Protein AF-A0A5J5PFT2-F1 (afdb_monomer_lite)

InterPro domains:
  IPR001433 Oxidoreductase FAD/NAD(P)-binding [PF00175] (1-54)
  IPR001834 NADH:cytochrome b5 reductase-like [PTHR19370] (1-56)
  IPR039261 Ferredoxin-NADP reductase (FNR), nucleotide-binding domain [G3DSA:3.40.50.80] (1-58)
  IPR039261 Ferredoxin-NADP reductase (FNR), nucleotide-binding domain [SSF52343] (1-55)

pLDDT: mean 71.23, std 11.46, range [43.91, 85.31]

Foldseek 3Di:
DVVVVVVQLVPPPRQAADEAEAEDADPVPPPCPVVLVVSCVVPVPRYHYHYHYPDPPPPDDPDDD

Secondary structure (DSSP, 8-state):
-HHHHHHHHH-TT----EEEEEEES-GGG-TTHHHH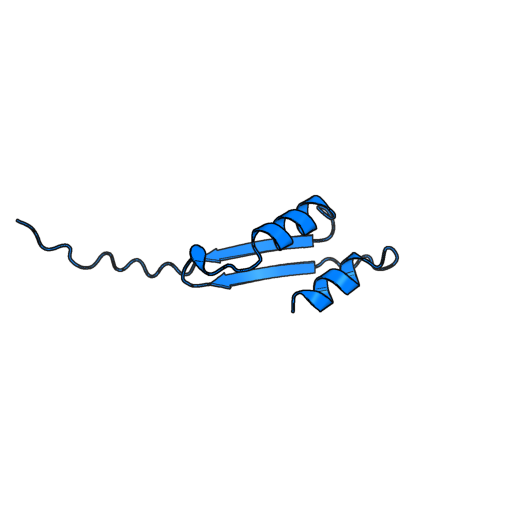HHHHHH-TTTEEEEEEE------------

Radius of gyration: 16.88 Å; chains: 1; bounding box: 47×22×41 Å

Sequence (65 aa):
MFHFARAMLENPKDMTNVHLIYANVPYEDILLKEELDSLVAKYPGRFKVYYVLNQVCCLSHVAIS

Structure (mmCIF, N/CA/C/O backbone):
data_AF-A0A5J5PFT2-F1
#
_entry.id   AF-A0A5J5PFT2-F1
#
loop_
_atom_site.group_PDB
_atom_site.id
_atom_site.type_symbol
_atom_site.label_atom_id
_atom_site.label_alt_id
_atom_site.label_comp_id
_atom_site.label_asym_id
_atom_site.label_entity_id
_atom_site.label_seq_id
_atom_site.pdbx_PDB_ins_code
_atom_site.Cartn_x
_atom_site.Cartn_y
_atom_site.Cartn_z
_atom_site.occupancy
_atom_site.B_iso_or_equiv
_atom_site.auth_seq_id
_atom_site.auth_comp_id
_atom_site.auth_asym_id
_atom_site.auth_atom_id
_atom_site.pdbx_PDB_model_num
ATOM 1 N N . MET A 1 1 ? 10.242 -8.889 7.846 1.00 59.97 1 MET A N 1
ATOM 2 C CA . MET A 1 1 ? 9.591 -8.904 6.513 1.00 59.97 1 MET A CA 1
ATOM 3 C C . MET A 1 1 ? 10.027 -7.768 5.582 1.00 59.97 1 MET A C 1
ATOM 5 O O . MET A 1 1 ? 10.370 -8.072 4.449 1.00 59.97 1 MET A O 1
ATOM 9 N N . PHE A 1 2 ? 10.059 -6.498 6.010 1.00 65.19 2 PHE A N 1
ATOM 10 C CA . PHE A 1 2 ? 10.313 -5.341 5.121 1.00 65.19 2 PHE A CA 1
ATOM 11 C C . PHE A 1 2 ? 11.622 -5.406 4.301 1.00 65.19 2 PHE A C 1
ATOM 13 O O . PHE A 1 2 ? 11.608 -5.176 3.094 1.00 65.19 2 PHE A O 1
ATOM 20 N N . HIS A 1 3 ? 12.737 -5.813 4.917 1.00 66.25 3 HIS A N 1
ATOM 21 C CA . HIS A 1 3 ? 14.031 -5.925 4.225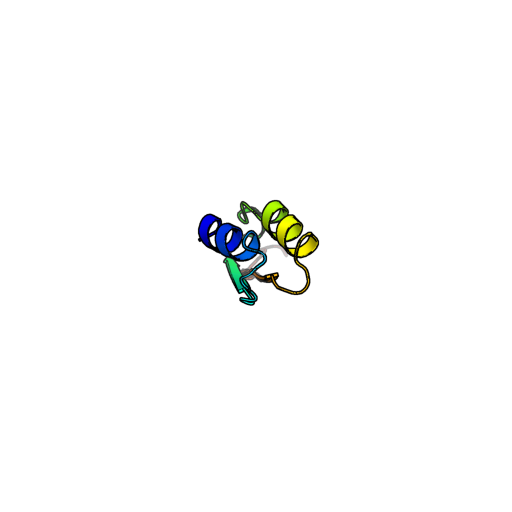 1.00 66.25 3 HIS A CA 1
ATOM 22 C C . HIS A 1 3 ? 14.039 -6.939 3.071 1.00 66.25 3 HIS A C 1
ATOM 24 O O . HIS A 1 3 ? 14.721 -6.726 2.074 1.00 66.25 3 HIS A O 1
ATOM 30 N N . PHE A 1 4 ? 13.265 -8.021 3.178 1.00 69.81 4 PHE A N 1
ATOM 31 C CA . PHE A 1 4 ? 13.246 -9.069 2.156 1.00 69.81 4 PHE A CA 1
ATOM 32 C C . PHE A 1 4 ? 12.459 -8.626 0.917 1.00 69.81 4 PHE A C 1
ATOM 34 O O . PHE A 1 4 ? 12.907 -8.831 -0.206 1.00 69.81 4 PHE A O 1
ATOM 41 N N . ALA A 1 5 ? 11.332 -7.933 1.122 1.00 70.88 5 ALA A N 1
ATOM 42 C CA . ALA A 1 5 ? 10.555 -7.354 0.030 1.00 70.88 5 ALA A CA 1
ATOM 43 C C . ALA A 1 5 ? 11.371 -6.310 -0.752 1.00 70.88 5 ALA A C 1
ATOM 45 O O . ALA A 1 5 ? 11.366 -6.336 -1.980 1.00 70.88 5 ALA A O 1
ATOM 46 N N . ARG A 1 6 ? 12.138 -5.448 -0.063 1.00 74.12 6 ARG A N 1
ATOM 47 C CA . ARG A 1 6 ? 13.044 -4.495 -0.728 1.00 74.12 6 ARG A CA 1
ATOM 48 C C . ARG A 1 6 ? 14.136 -5.188 -1.531 1.00 74.12 6 ARG A C 1
ATOM 50 O O . ARG A 1 6 ? 14.316 -4.846 -2.691 1.00 74.12 6 ARG A O 1
ATOM 57 N N . ALA A 1 7 ? 14.806 -6.189 -0.961 1.00 78.88 7 ALA A N 1
ATOM 58 C CA . ALA A 1 7 ? 15.856 -6.925 -1.665 1.00 78.88 7 ALA A CA 1
ATOM 59 C C . ALA A 1 7 ? 15.344 -7.610 -2.948 1.00 78.88 7 ALA A C 1
ATOM 61 O O . ALA A 1 7 ? 16.035 -7.598 -3.963 1.00 78.88 7 ALA A O 1
ATOM 62 N N . MET A 1 8 ? 14.119 -8.151 -2.926 1.00 74.19 8 MET A N 1
ATOM 63 C CA . MET A 1 8 ? 13.481 -8.709 -4.125 1.00 74.19 8 MET A CA 1
ATOM 64 C C . MET A 1 8 ? 13.121 -7.636 -5.162 1.00 74.19 8 MET A C 1
ATOM 66 O O . MET A 1 8 ? 13.291 -7.860 -6.355 1.00 74.19 8 MET A O 1
ATOM 70 N N . LEU A 1 9 ? 12.640 -6.468 -4.722 1.00 72.88 9 LEU A N 1
ATOM 71 C CA . LEU A 1 9 ? 12.250 -5.364 -5.608 1.00 72.88 9 LEU A CA 1
ATOM 72 C C . LEU A 1 9 ? 13.450 -4.620 -6.212 1.00 72.88 9 LEU A C 1
ATOM 74 O O . LEU A 1 9 ? 13.359 -4.122 -7.330 1.00 72.88 9 LEU A O 1
ATOM 78 N N . GLU A 1 10 ? 14.570 -4.539 -5.492 1.00 75.81 10 GLU A N 1
ATOM 79 C CA . GLU A 1 10 ? 15.797 -3.876 -5.951 1.00 75.81 10 GLU A CA 1
ATOM 80 C C . GLU A 1 10 ? 16.587 -4.712 -6.966 1.00 75.81 10 GLU A C 1
ATOM 82 O O . GLU A 1 10 ? 17.464 -4.173 -7.640 1.00 75.81 10 GLU A O 1
ATOM 87 N N . ASN A 1 11 ? 16.265 -5.998 -7.136 1.00 77.19 11 ASN A N 1
ATOM 88 C CA . ASN A 1 11 ? 16.866 -6.828 -8.171 1.00 77.19 11 ASN A CA 1
ATOM 89 C C . ASN A 1 11 ? 16.084 -6.691 -9.499 1.00 77.19 11 ASN A C 1
ATOM 91 O O . ASN A 1 11 ? 15.016 -7.285 -9.652 1.00 77.19 11 ASN A O 1
ATOM 95 N N . PRO A 1 12 ? 16.596 -5.973 -10.519 1.00 70.81 12 PRO A N 1
ATOM 96 C CA . PRO A 1 12 ? 15.850 -5.722 -11.757 1.00 70.81 12 PRO A CA 1
ATOM 97 C C . PRO A 1 12 ? 15.599 -6.992 -12.587 1.00 70.81 12 PRO A C 1
ATOM 99 O O . PRO A 1 12 ? 14.655 -7.022 -13.382 1.00 70.81 12 PRO A O 1
ATOM 102 N N . LYS A 1 13 ? 16.420 -8.036 -12.388 1.00 76.94 13 LYS A N 1
ATOM 103 C CA . LYS A 1 13 ? 16.275 -9.359 -13.020 1.00 76.94 13 LYS A CA 1
ATOM 104 C C . LYS A 1 13 ? 15.136 -10.192 -12.431 1.00 76.94 13 LYS A C 1
ATOM 106 O O . LYS A 1 13 ? 14.657 -11.095 -13.109 1.00 76.94 13 LYS A O 1
ATOM 111 N N . ASP A 1 14 ? 14.699 -9.890 -11.212 1.00 72.81 14 ASP A N 1
ATOM 112 C CA . ASP A 1 14 ? 13.592 -10.584 -10.569 1.00 72.81 14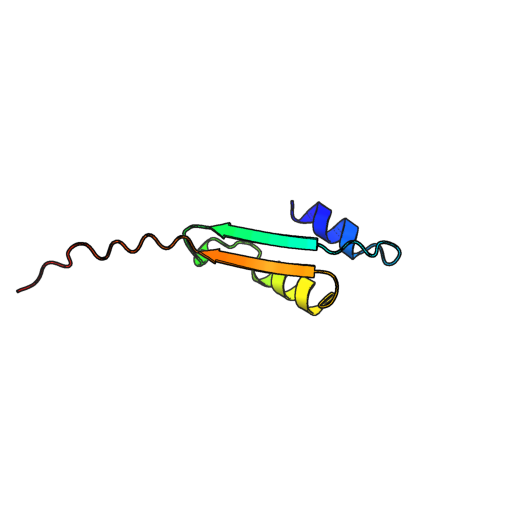 ASP A CA 1
ATOM 113 C C . ASP A 1 14 ? 12.267 -9.931 -10.968 1.00 72.81 14 ASP A C 1
ATOM 115 O O . ASP A 1 14 ? 12.021 -8.755 -10.706 1.00 72.81 14 ASP A O 1
ATOM 119 N N . MET A 1 15 ? 11.398 -10.692 -11.632 1.00 72.75 15 MET A N 1
ATOM 120 C CA . MET A 1 15 ? 10.042 -10.259 -12.004 1.00 72.75 15 MET A CA 1
ATOM 121 C C . MET A 1 15 ? 8.988 -10.709 -10.983 1.00 72.75 15 MET A C 1
ATOM 123 O O . MET A 1 15 ? 7.802 -10.788 -11.299 1.00 72.75 15 MET A O 1
ATOM 127 N N . THR A 1 16 ? 9.419 -11.031 -9.765 1.00 80.12 16 THR A N 1
ATOM 128 C CA . THR A 1 16 ? 8.546 -11.528 -8.704 1.00 80.12 16 THR A CA 1
ATOM 129 C C . THR A 1 16 ? 7.529 -10.454 -8.307 1.00 80.12 16 THR A C 1
ATOM 131 O O . THR A 1 16 ? 7.892 -9.341 -7.927 1.00 80.12 16 THR A O 1
ATOM 134 N N . ASN A 1 17 ? 6.239 -10.788 -8.405 1.00 80.38 17 ASN A N 1
ATOM 135 C CA . ASN A 1 17 ? 5.149 -9.921 -7.963 1.00 80.38 17 ASN A CA 1
ATOM 136 C C . ASN A 1 17 ? 4.929 -10.125 -6.465 1.00 80.38 17 ASN A C 1
ATOM 138 O O . ASN A 1 17 ? 4.654 -11.239 -6.020 1.00 80.38 17 ASN A O 1
ATOM 142 N N . VAL A 1 18 ? 5.049 -9.052 -5.688 1.00 81.50 18 VAL A N 1
ATOM 143 C CA . VAL A 1 18 ? 4.948 -9.103 -4.229 1.00 81.50 18 VAL A CA 1
ATOM 144 C C . VAL A 1 18 ? 3.673 -8.391 -3.791 1.00 81.50 18 VAL A C 1
ATOM 146 O O . VAL A 1 18 ? 3.482 -7.200 -4.041 1.00 81.50 18 VAL A O 1
ATOM 149 N N . HIS A 1 19 ? 2.809 -9.141 -3.108 1.00 83.00 19 HIS A N 1
ATOM 150 C CA . HIS A 1 19 ? 1.564 -8.651 -2.530 1.00 83.00 19 HIS A CA 1
ATOM 151 C C . HIS A 1 19 ? 1.686 -8.694 -1.006 1.00 83.00 19 HIS A C 1
ATOM 153 O O . HIS A 1 19 ? 1.747 -9.773 -0.418 1.00 83.00 19 HIS A O 1
ATOM 159 N N . LEU A 1 20 ? 1.752 -7.530 -0.363 1.00 82.25 20 LEU A N 1
ATOM 160 C CA . LEU A 1 20 ? 1.822 -7.425 1.092 1.00 82.25 20 LEU A CA 1
ATOM 161 C C . LEU A 1 20 ? 0.432 -7.100 1.643 1.00 82.25 20 LEU A C 1
ATOM 163 O O . LEU A 1 20 ? -0.147 -6.070 1.304 1.00 82.25 20 LEU A O 1
ATOM 167 N N . ILE A 1 21 ? -0.092 -7.964 2.508 1.00 80.38 21 ILE A N 1
ATOM 168 C CA . ILE A 1 21 ? -1.334 -7.714 3.242 1.00 80.38 21 ILE A CA 1
ATOM 169 C C . ILE A 1 21 ? -0.942 -7.312 4.660 1.00 80.38 21 ILE A C 1
ATOM 171 O O . ILE A 1 21 ? -0.371 -8.113 5.399 1.00 80.38 21 ILE A O 1
ATOM 175 N N . TYR A 1 22 ? -1.207 -6.060 5.019 1.00 79.19 22 TYR A N 1
ATOM 176 C CA . TYR A 1 22 ? -0.918 -5.516 6.338 1.00 79.19 22 TYR A CA 1
ATOM 177 C C . TYR A 1 22 ? -2.212 -5.448 7.144 1.00 79.19 22 TYR A C 1
ATOM 179 O O . TYR A 1 22 ? -3.051 -4.584 6.892 1.00 79.19 22 TYR A O 1
ATOM 187 N N . ALA A 1 23 ? -2.387 -6.374 8.086 1.00 74.19 23 ALA A N 1
ATOM 188 C CA . ALA A 1 23 ? -3.533 -6.402 8.988 1.00 74.19 23 ALA A CA 1
ATOM 189 C C . ALA A 1 23 ? -3.127 -5.855 10.363 1.00 74.19 23 ALA A C 1
ATOM 191 O O . ALA A 1 23 ? -2.294 -6.466 11.029 1.00 74.19 23 ALA A O 1
ATOM 192 N N . ASN A 1 24 ? -3.692 -4.718 10.784 1.00 67.25 24 ASN A N 1
ATOM 193 C CA . ASN A 1 24 ? -3.432 -4.135 12.108 1.00 67.25 24 ASN A CA 1
ATOM 194 C C . ASN A 1 24 ? -4.704 -3.547 12.747 1.00 67.25 24 ASN A C 1
ATOM 196 O O . ASN A 1 24 ? -5.696 -3.313 12.056 1.00 67.25 24 ASN A O 1
ATOM 200 N N . VAL A 1 25 ? -4.685 -3.335 14.070 1.00 63.44 25 VAL A N 1
ATOM 201 C CA . VAL A 1 25 ? -5.853 -2.880 14.850 1.00 63.44 25 VAL A CA 1
ATOM 202 C C . VAL A 1 25 ? -6.017 -1.345 14.779 1.00 63.44 25 VAL A C 1
ATOM 204 O O . VAL A 1 25 ? -7.006 -0.911 14.186 1.00 63.44 25 VAL A O 1
ATOM 207 N N . PRO A 1 26 ? -5.081 -0.496 15.262 1.00 59.53 26 PRO A N 1
ATOM 208 C CA . PRO A 1 26 ? -5.119 0.934 14.958 1.00 59.53 26 PRO A CA 1
ATOM 209 C C . PRO A 1 26 ? -4.329 1.292 13.687 1.00 59.53 26 PRO A C 1
ATOM 211 O O . PRO A 1 26 ? -3.250 0.757 13.416 1.00 59.53 26 PRO A O 1
ATOM 214 N N . TYR A 1 27 ? -4.866 2.246 12.918 1.00 59.97 27 TYR A N 1
ATOM 215 C CA . TYR A 1 27 ? -4.220 2.840 11.735 1.00 59.97 27 TYR A CA 1
ATOM 216 C C . TYR A 1 27 ? -2.919 3.576 12.094 1.00 59.97 27 TYR A C 1
ATOM 218 O O . TYR A 1 27 ? -1.988 3.645 11.295 1.00 59.97 27 TYR A O 1
ATOM 226 N N . GLU A 1 28 ? -2.862 4.093 13.319 1.00 60.28 28 GLU A N 1
ATOM 227 C CA . GLU A 1 28 ? -1.786 4.930 13.852 1.00 60.28 28 GLU A CA 1
ATOM 228 C C . GLU A 1 28 ? -0.507 4.131 14.164 1.00 60.28 28 GLU A C 1
ATOM 230 O O . GLU A 1 28 ? 0.582 4.694 14.151 1.00 60.28 28 GLU A O 1
ATOM 235 N N . ASP A 1 29 ? -0.613 2.808 14.343 1.00 60.19 29 ASP A N 1
ATOM 236 C CA . ASP A 1 29 ? 0.525 1.901 14.589 1.00 60.19 29 ASP A CA 1
ATOM 237 C C . ASP A 1 29 ? 1.108 1.284 13.312 1.00 60.19 29 ASP A C 1
ATOM 239 O O . ASP A 1 29 ? 1.982 0.415 13.375 1.00 60.19 29 ASP A O 1
ATOM 243 N N . ILE A 1 30 ? 0.649 1.693 12.122 1.00 65.44 30 ILE A N 1
ATOM 244 C CA . ILE A 1 30 ? 1.296 1.286 10.868 1.00 65.44 30 ILE A CA 1
ATOM 245 C C . ILE A 1 30 ? 2.605 2.079 10.721 1.00 65.44 30 ILE A C 1
ATOM 247 O O . ILE A 1 30 ? 2.765 2.927 9.840 1.00 65.44 30 ILE A O 1
ATOM 251 N N . LEU A 1 31 ? 3.574 1.781 11.591 1.00 63.12 31 LEU A N 1
ATOM 252 C CA . LEU A 1 31 ? 4.980 2.076 11.362 1.00 63.12 31 LEU A CA 1
ATOM 253 C C . LEU A 1 31 ? 5.322 1.489 9.989 1.00 63.12 31 LEU A C 1
ATOM 255 O O . LEU A 1 31 ? 5.191 0.282 9.805 1.00 63.12 31 LEU A O 1
ATOM 259 N N . LEU A 1 32 ? 5.742 2.339 9.042 1.00 70.06 32 LEU A N 1
ATOM 260 C CA . LEU A 1 32 ? 6.111 2.030 7.642 1.00 70.06 32 LEU A CA 1
ATOM 261 C C . LEU A 1 32 ? 5.034 2.263 6.569 1.00 70.06 32 LEU A C 1
ATOM 263 O O . LEU A 1 32 ? 5.270 1.899 5.417 1.00 70.06 32 LEU A O 1
ATOM 267 N N . LYS A 1 33 ? 3.893 2.906 6.864 1.00 75.31 33 LYS A N 1
ATOM 268 C CA . LYS A 1 33 ? 2.933 3.260 5.798 1.00 75.31 33 LYS A CA 1
ATOM 269 C C . LYS A 1 33 ? 3.586 4.085 4.679 1.00 75.31 33 LYS A C 1
ATOM 271 O O . LYS A 1 33 ? 3.421 3.747 3.513 1.00 75.31 33 LYS A O 1
ATOM 276 N N . GLU A 1 34 ? 4.337 5.126 5.029 1.00 79.69 34 GLU A N 1
ATOM 277 C CA . GLU A 1 34 ? 4.979 6.030 4.059 1.00 79.69 34 GLU A CA 1
ATOM 278 C C . GLU A 1 34 ? 6.089 5.346 3.247 1.00 79.69 34 GLU A C 1
ATOM 280 O O . GLU A 1 34 ? 6.212 5.561 2.041 1.00 79.69 34 GLU A O 1
ATOM 285 N N . GLU A 1 35 ? 6.858 4.461 3.882 1.00 80.19 35 GLU A N 1
ATOM 286 C CA . GLU A 1 35 ? 7.900 3.675 3.211 1.00 80.19 35 GLU A CA 1
ATOM 287 C C . GLU A 1 35 ? 7.305 2.661 2.224 1.00 80.19 35 GLU A C 1
ATOM 289 O O . GLU A 1 35 ? 7.823 2.466 1.122 1.00 80.19 35 GLU A O 1
ATOM 294 N N . LEU A 1 36 ? 6.196 2.017 2.602 1.00 79.88 36 LEU A N 1
ATOM 295 C CA . LEU A 1 36 ? 5.461 1.112 1.720 1.00 79.88 36 LEU A CA 1
ATOM 296 C C . LEU A 1 36 ? 4.853 1.864 0.533 1.00 79.88 36 LEU A C 1
ATOM 298 O O . LEU A 1 36 ? 4.973 1.392 -0.595 1.00 79.88 36 LEU A O 1
ATOM 302 N N . ASP A 1 37 ? 4.257 3.032 0.772 1.00 82.12 37 ASP A N 1
ATOM 303 C CA . ASP A 1 37 ? 3.697 3.889 -0.277 1.00 82.12 37 ASP A CA 1
ATOM 304 C C . ASP A 1 37 ? 4.787 4.350 -1.257 1.00 82.12 37 ASP A C 1
ATOM 306 O O . ASP A 1 37 ? 4.642 4.207 -2.471 1.00 82.12 37 ASP A O 1
ATOM 310 N N . SER A 1 38 ? 5.951 4.747 -0.734 1.00 85.06 38 SER A N 1
ATOM 311 C CA . SER A 1 38 ? 7.129 5.083 -1.540 1.00 85.06 38 SER A CA 1
ATOM 312 C C . SER A 1 38 ? 7.604 3.908 -2.399 1.00 85.06 38 SER A C 1
ATOM 314 O O . SER A 1 38 ? 7.974 4.103 -3.555 1.00 85.06 38 SER A O 1
ATOM 316 N N . LEU A 1 39 ? 7.572 2.673 -1.884 1.00 80.94 39 LEU A N 1
ATOM 317 C CA . LEU A 1 39 ? 7.908 1.475 -2.663 1.00 80.94 39 LEU A CA 1
ATOM 318 C C . LEU A 1 39 ? 6.870 1.164 -3.744 1.00 80.94 39 LEU A C 1
ATOM 320 O O . LEU A 1 39 ? 7.257 0.780 -4.848 1.00 80.94 39 LEU A O 1
ATOM 324 N N . VAL A 1 40 ? 5.578 1.345 -3.461 1.00 84.19 40 VAL A N 1
ATOM 325 C CA . VAL A 1 40 ? 4.508 1.192 -4.460 1.00 84.19 40 VAL A CA 1
ATOM 326 C C . VAL A 1 40 ? 4.656 2.249 -5.554 1.00 84.19 40 VAL A C 1
ATOM 328 O O . VAL A 1 40 ? 4.582 1.911 -6.731 1.00 84.19 40 VAL A O 1
ATOM 331 N N . ALA A 1 41 ? 4.948 3.501 -5.195 1.00 85.31 41 ALA A N 1
ATOM 332 C CA . ALA A 1 41 ? 5.207 4.575 -6.152 1.00 85.31 41 ALA A CA 1
ATOM 333 C C . ALA A 1 41 ? 6.437 4.285 -7.029 1.00 85.31 41 ALA A C 1
ATOM 335 O O . ALA A 1 41 ? 6.443 4.590 -8.221 1.00 85.31 41 ALA A O 1
ATOM 336 N N . LYS A 1 42 ? 7.468 3.650 -6.459 1.00 84.44 42 LYS A N 1
ATOM 337 C CA . LYS A 1 42 ? 8.690 3.262 -7.178 1.00 84.44 42 LYS A CA 1
ATOM 338 C C . LYS A 1 42 ? 8.491 2.034 -8.074 1.00 84.44 42 LYS A C 1
ATOM 340 O O . LYS A 1 42 ? 9.121 1.945 -9.125 1.00 84.44 42 LYS A O 1
ATOM 345 N N . TYR A 1 43 ? 7.612 1.105 -7.683 1.00 83.75 43 TYR A N 1
ATOM 346 C CA . TYR A 1 43 ? 7.373 -0.168 -8.375 1.00 83.75 43 TYR A CA 1
ATOM 347 C C . TYR A 1 43 ? 5.874 -0.514 -8.529 1.00 83.75 43 TYR A C 1
ATOM 349 O O . TYR A 1 43 ? 5.448 -1.598 -8.114 1.00 83.75 43 TYR A O 1
ATOM 357 N N . PRO A 1 44 ? 5.063 0.327 -9.199 1.00 79.75 44 PRO A N 1
ATOM 358 C CA . PRO A 1 44 ? 3.599 0.188 -9.219 1.00 79.75 44 PRO A CA 1
ATOM 359 C C . PRO A 1 44 ? 3.098 -1.082 -9.925 1.00 79.75 44 PRO A C 1
ATOM 361 O O . PRO A 1 44 ? 1.978 -1.534 -9.693 1.00 79.75 44 PRO A O 1
ATOM 364 N N . GLY A 1 45 ? 3.922 -1.678 -10.794 1.00 81.81 45 GLY A N 1
ATOM 365 C CA . GLY A 1 45 ? 3.598 -2.919 -11.502 1.00 81.81 45 GLY A CA 1
ATOM 366 C C . GLY A 1 45 ? 3.986 -4.204 -10.766 1.00 81.81 45 GLY A C 1
ATOM 367 O O . GLY A 1 45 ? 3.459 -5.255 -11.110 1.00 81.81 45 GLY A O 1
ATOM 368 N N . ARG A 1 46 ? 4.895 -4.138 -9.780 1.00 81.50 46 ARG A N 1
ATOM 369 C CA . ARG A 1 46 ? 5.471 -5.323 -9.107 1.00 81.50 46 ARG A CA 1
ATOM 370 C C . ARG A 1 46 ? 5.152 -5.400 -7.617 1.00 81.50 46 ARG A C 1
ATOM 372 O O . ARG A 1 46 ? 5.162 -6.495 -7.060 1.00 81.50 46 ARG A O 1
ATOM 379 N N . PHE A 1 47 ? 4.877 -4.266 -6.973 1.00 83.50 47 PHE A N 1
ATOM 380 C CA . PHE A 1 47 ? 4.586 -4.201 -5.547 1.00 83.50 47 PHE A CA 1
ATOM 381 C C . PHE A 1 47 ? 3.170 -3.688 -5.304 1.00 83.50 47 PHE A C 1
ATOM 383 O O . PHE A 1 47 ? 2.818 -2.587 -5.725 1.00 83.50 47 PHE A O 1
ATOM 390 N N . LYS A 1 48 ? 2.356 -4.488 -4.610 1.00 83.94 48 LYS A N 1
ATOM 391 C CA . LYS A 1 48 ? 1.016 -4.093 -4.167 1.00 83.94 48 LYS A CA 1
ATOM 392 C C . LYS A 1 48 ? 0.876 -4.290 -2.670 1.00 83.94 48 LYS A C 1
ATOM 394 O O . LYS A 1 48 ? 1.250 -5.329 -2.131 1.00 83.94 48 LYS A O 1
ATOM 399 N N . VAL A 1 49 ? 0.281 -3.302 -2.019 1.00 83.12 49 VAL A N 1
ATOM 400 C CA . VAL A 1 49 ? 0.028 -3.296 -0.582 1.00 83.12 49 VAL A CA 1
ATOM 401 C C . VAL A 1 49 ? -1.472 -3.185 -0.334 1.00 83.12 49 VAL A C 1
ATOM 403 O O . VAL A 1 49 ? -2.144 -2.346 -0.928 1.00 83.12 49 VAL A O 1
ATOM 406 N N . TYR A 1 50 ? -1.984 -4.041 0.546 1.00 83.88 50 TYR A N 1
ATOM 407 C CA . TYR A 1 50 ? -3.373 -4.052 0.990 1.00 83.88 50 TYR A CA 1
ATOM 408 C C . TYR A 1 50 ? -3.406 -3.828 2.496 1.00 83.88 50 TYR A C 1
ATOM 410 O O . TYR A 1 50 ? -2.847 -4.622 3.251 1.00 83.88 50 TYR A O 1
ATOM 418 N N . TYR A 1 51 ? -4.062 -2.757 2.932 1.00 79.81 51 TYR A N 1
ATOM 419 C CA . TYR A 1 51 ? -4.235 -2.454 4.349 1.00 79.81 51 TYR A CA 1
ATOM 420 C C . TYR A 1 51 ? -5.579 -3.000 4.829 1.00 79.81 51 TYR A C 1
ATOM 422 O O . TYR A 1 51 ? -6.625 -2.657 4.279 1.00 79.81 51 TYR A O 1
ATOM 430 N N . VAL A 1 52 ? -5.549 -3.845 5.854 1.00 77.94 52 VAL A N 1
ATOM 431 C CA . VAL A 1 52 ? -6.731 -4.387 6.526 1.00 77.94 52 VAL A CA 1
ATOM 432 C C . VAL A 1 52 ? -6.748 -3.824 7.941 1.00 77.94 52 VAL A C 1
ATOM 434 O O . VAL A 1 52 ? -5.851 -4.088 8.739 1.00 77.94 52 VAL A O 1
ATOM 437 N N . LEU A 1 53 ? -7.761 -3.021 8.249 1.00 71.5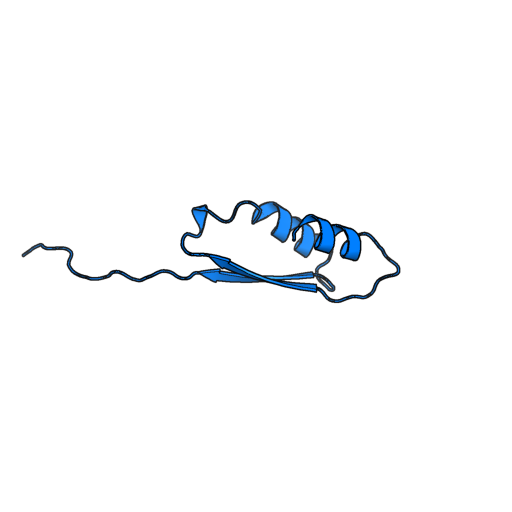6 53 LEU A N 1
ATOM 438 C CA . LEU A 1 53 ? -7.929 -2.425 9.570 1.00 71.56 53 LEU A CA 1
ATOM 439 C C . LEU A 1 53 ? -8.980 -3.217 10.325 1.00 71.56 53 LEU A C 1
ATOM 441 O O . LEU A 1 53 ? -10.149 -3.231 9.944 1.00 71.56 53 LEU A O 1
ATOM 445 N N . ASN A 1 54 ? -8.566 -3.870 11.404 1.00 64.19 54 ASN A N 1
ATOM 446 C CA . ASN A 1 54 ? -9.504 -4.484 12.329 1.00 64.19 54 ASN A CA 1
ATOM 447 C C . ASN A 1 54 ? -9.950 -3.421 13.337 1.00 64.19 54 ASN A C 1
ATOM 449 O O . ASN A 1 54 ? -9.517 -3.416 14.489 1.00 64.19 54 ASN A O 1
ATOM 453 N N . GLN A 1 55 ? -10.802 -2.496 12.892 1.00 60.22 55 GLN A N 1
ATOM 454 C CA . GLN A 1 55 ? -11.512 -1.629 13.821 1.00 60.22 55 GLN A CA 1
ATOM 455 C C . GLN A 1 55 ? -12.594 -2.468 14.494 1.00 60.22 55 GLN A C 1
ATOM 457 O O . GLN A 1 55 ? -13.646 -2.735 13.912 1.00 60.22 55 GLN A O 1
ATOM 462 N N . VAL A 1 56 ? -12.338 -2.889 15.733 1.00 54.50 56 VAL A N 1
ATOM 463 C CA . VAL A 1 56 ? -13.419 -3.341 16.607 1.00 54.50 56 VAL A CA 1
ATOM 464 C C . VAL A 1 56 ? -14.273 -2.108 16.855 1.00 54.50 56 VAL A C 1
ATOM 466 O O . VAL A 1 56 ? -13.922 -1.233 17.643 1.00 54.50 56 VAL A O 1
ATOM 469 N N . CYS A 1 57 ? -15.362 -1.988 16.104 1.00 48.62 57 CYS A N 1
ATOM 470 C CA . CYS A 1 57 ? -16.378 -0.990 16.360 1.00 48.62 57 CYS A CA 1
ATOM 471 C C . CYS A 1 57 ? -17.042 -1.342 17.697 1.00 48.62 57 CYS A C 1
ATOM 473 O O . CYS A 1 57 ? -18.077 -1.997 17.739 1.00 48.62 57 CYS A O 1
ATOM 475 N N . CYS A 1 58 ? -16.440 -0.925 18.811 1.00 49.44 58 CYS A N 1
ATOM 476 C CA . CYS A 1 58 ? -17.145 -0.818 20.080 1.00 49.44 58 CYS A CA 1
ATOM 477 C C . CYS A 1 58 ? -18.006 0.451 20.044 1.00 49.44 58 CYS A C 1
ATOM 479 O O . CYS A 1 58 ? -17.782 1.403 20.783 1.00 49.44 58 CYS A O 1
ATOM 481 N N . LEU A 1 59 ? -19.024 0.456 19.178 1.00 54.78 59 LEU A N 1
ATOM 482 C CA . LEU A 1 59 ? -20.245 1.216 19.428 1.00 54.78 59 LEU A CA 1
ATOM 483 C C . LEU A 1 59 ? -21.069 0.402 20.428 1.00 54.78 59 LEU A C 1
ATOM 485 O O . LEU A 1 59 ? -22.007 -0.309 20.084 1.00 54.78 59 LEU A O 1
ATOM 489 N N . SER A 1 60 ? -20.668 0.440 21.692 1.00 51.19 60 SER A N 1
ATOM 490 C CA . SER A 1 60 ? -21.489 -0.046 22.794 1.00 51.19 60 SER A CA 1
ATOM 491 C C . SER A 1 60 ? -21.449 0.996 23.894 1.00 51.19 60 SER A C 1
ATOM 493 O O . SER A 1 60 ? -20.515 1.044 24.685 1.00 51.19 60 SER A O 1
ATOM 495 N N . HIS A 1 61 ? -22.506 1.805 23.906 1.00 50.44 61 HIS A N 1
ATOM 496 C CA . HIS A 1 61 ? -22.939 2.651 25.012 1.00 50.44 61 HIS A CA 1
ATOM 497 C C . HIS A 1 61 ? -22.062 3.867 25.333 1.00 50.44 61 HIS A C 1
ATOM 499 O O . HIS A 1 61 ? -21.444 3.963 26.390 1.00 50.44 61 HIS A O 1
ATOM 505 N N . VAL A 1 62 ? -22.168 4.889 24.478 1.00 47.88 62 VAL A N 1
ATOM 506 C CA . VAL A 1 62 ? -22.282 6.253 25.009 1.00 47.88 62 VAL A CA 1
ATOM 507 C C . VAL A 1 62 ? -23.602 6.295 25.776 1.00 47.88 62 VAL A C 1
ATOM 509 O O . VAL A 1 62 ? -24.681 6.299 25.190 1.00 47.88 62 VAL A O 1
ATOM 512 N N . ALA A 1 63 ? -23.49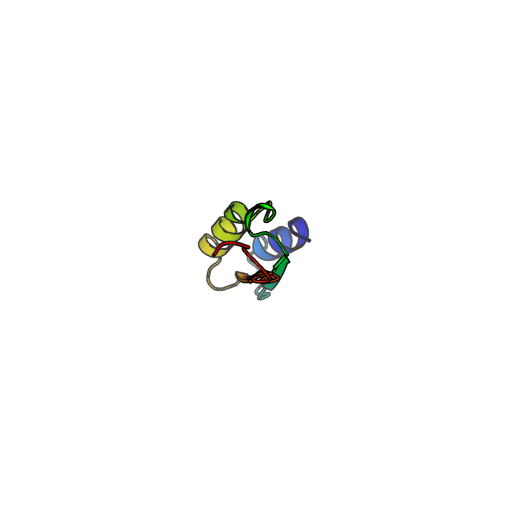7 6.244 27.101 1.00 56.50 63 ALA A N 1
ATOM 513 C CA . ALA A 1 63 ? -24.493 6.826 27.980 1.00 56.50 63 ALA A CA 1
ATOM 514 C C . ALA A 1 63 ? -24.733 8.274 27.536 1.00 56.50 63 ALA A C 1
ATOM 516 O O . ALA A 1 63 ? -23.747 8.968 27.321 1.00 56.50 63 ALA A O 1
ATOM 517 N N . ILE A 1 64 ? -25.990 8.691 27.372 1.00 51.53 64 ILE A N 1
ATOM 518 C CA . ILE A 1 64 ? -26.577 9.991 27.754 1.00 51.53 64 ILE A CA 1
ATOM 519 C C . ILE A 1 64 ? -28.027 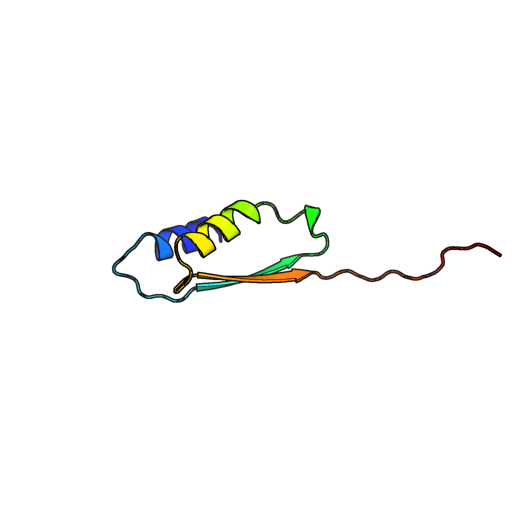10.018 27.222 1.00 51.53 64 ILE A C 1
ATOM 521 O O . ILE A 1 64 ? -28.257 9.737 26.046 1.00 51.53 64 ILE A O 1
ATOM 525 N N . SER A 1 65 ? -28.928 10.439 28.122 1.00 43.91 65 SER A N 1
ATOM 526 C CA . SER A 1 65 ? -30.368 10.745 27.992 1.00 43.91 65 SER A CA 1
ATOM 527 C C . SER A 1 65 ? -31.352 9.601 28.212 1.00 43.91 65 SER A C 1
ATOM 529 O O . SER A 1 65 ? -31.598 8.804 27.285 1.00 43.91 65 SER A O 1
#

Organism: Gossypium barbadense (NCBI:txid3634)